Protein AF-A0A554IQ66-F1 (afdb_monomer)

Foldseek 3Di:
DPPPPDDLLVLLCVLLVPDPVLCVVLVADPVLSSLLLVLLCVVVVNDSVVSNVQQCFQDVLVVRDHVSVCVSNSNSVVSNVSSVVCVVVPD

Radius of gyration: 13.07 Å; Cα contacts (8 Å, |Δi|>4): 88; chains: 1; bounding box: 38×22×33 Å

Solvent-accessible surface area (backbone atoms only — not comparable to full-atom values): 5220 Å² total; per-residue (Å²): 130,88,74,80,75,68,56,64,63,60,52,46,31,58,74,70,64,60,47,73,68,52,31,63,74,42,69,40,56,67,68,59,52,51,50,45,48,51,48,45,22,60,77,41,81,61,38,54,68,61,29,46,55,52,32,69,34,61,30,76,94,51,79,57,38,20,56,48,59,34,43,72,71,42,36,43,70,55,53,44,53,53,54,51,57,47,49,74,76,77,106

Sequence (91 aa):
MSESSAEPIAQVEAALTIDDRFLEVTGTPRALVRDCIRRALLCHDGNVAETIAWMESPNRSLDDVSPSSLIHRGAAQLLLRTLHAQEEIYG

Mean predicted aligned error: 5.16 Å

Secondary structure (DSSP, 8-state):
-------HHHHHHHHTT--HHHHHHHT--HHHHHHHHHHHHHHTTT-HHHHHHHHHS-BGGGTTB-HHHHHHTT-HHHHHHHHHHHHHHH-

pLDDT: mean 87.15, std 11.19, range [40.34, 96.88]

Structure (mmCIF, N/CA/C/O backbone):
data_AF-A0A554IQ66-F1
#
_entry.id   AF-A0A554IQ66-F1
#
loop_
_atom_site.group_PDB
_atom_site.id
_atom_site.type_symbol
_atom_site.label_atom_id
_atom_site.label_alt_id
_atom_site.label_comp_id
_atom_site.label_asym_id
_atom_site.label_entity_id
_atom_site.label_seq_id
_atom_site.pdbx_PDB_ins_code
_atom_site.Cartn_x
_atom_site.Cartn_y
_atom_site.Cartn_z
_atom_site.occupancy
_atom_site.B_iso_or_equiv
_atom_site.auth_seq_id
_atom_site.auth_comp_id
_atom_site.auth_asym_id
_atom_site.auth_atom_id
_atom_site.pdbx_PDB_model_num
ATOM 1 N N . MET A 1 1 ? 28.203 0.844 18.259 1.00 40.34 1 MET A N 1
ATOM 2 C CA . MET A 1 1 ? 26.918 1.553 18.396 1.00 40.34 1 MET A CA 1
ATOM 3 C C . MET A 1 1 ? 25.857 0.562 17.976 1.00 40.34 1 MET A C 1
ATOM 5 O O . MET A 1 1 ? 25.925 0.099 16.848 1.00 40.34 1 MET A O 1
ATOM 9 N N . SER A 1 2 ? 25.003 0.119 18.897 1.00 49.00 2 SER A N 1
ATOM 10 C CA . SER A 1 2 ? 23.913 -0.796 18.551 1.00 49.00 2 SER A CA 1
ATOM 11 C C . SER A 1 2 ? 22.852 0.023 17.835 1.00 49.00 2 SER A C 1
ATOM 13 O O . SER A 1 2 ? 22.050 0.697 18.475 1.00 49.00 2 SER A O 1
ATOM 15 N N . GLU A 1 3 ? 22.930 0.051 16.510 1.00 49.03 3 GLU A N 1
ATOM 16 C CA . GLU A 1 3 ? 21.893 0.635 15.676 1.00 49.03 3 GLU A CA 1
ATOM 17 C C . GLU A 1 3 ? 20.655 -0.239 15.867 1.00 49.03 3 GLU A C 1
ATOM 19 O O . GLU A 1 3 ? 20.617 -1.400 15.456 1.00 49.03 3 GLU A O 1
ATOM 24 N N . SER A 1 4 ? 19.680 0.276 16.614 1.00 52.50 4 SER A N 1
ATOM 25 C CA . SER A 1 4 ? 18.366 -0.341 16.722 1.00 52.50 4 SER A CA 1
ATOM 26 C C . SER A 1 4 ? 17.720 -0.238 15.347 1.00 52.50 4 SER A C 1
ATOM 28 O O . SER A 1 4 ? 17.015 0.726 15.060 1.00 52.50 4 SER A O 1
ATOM 30 N N . SER A 1 5 ? 18.015 -1.200 14.475 1.00 57.47 5 SER A N 1
ATOM 31 C CA . SER A 1 5 ? 17.359 -1.331 13.183 1.00 57.47 5 SER A CA 1
ATOM 32 C C . SER A 1 5 ? 15.902 -1.681 13.463 1.00 57.47 5 SER A C 1
ATOM 34 O O . SER A 1 5 ? 15.574 -2.814 13.814 1.00 57.47 5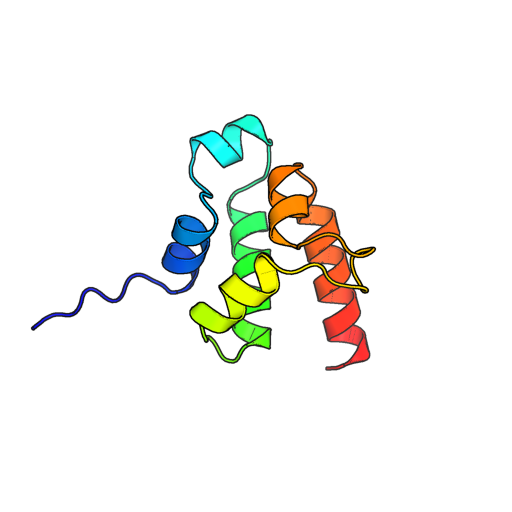 SER A O 1
ATOM 36 N N . ALA A 1 6 ? 15.028 -0.676 13.422 1.00 67.12 6 ALA A N 1
ATOM 37 C CA . ALA A 1 6 ? 13.596 -0.917 13.432 1.00 67.12 6 ALA A CA 1
ATOM 38 C C . ALA A 1 6 ? 13.258 -1.853 12.262 1.00 67.12 6 ALA A C 1
ATOM 40 O O . ALA A 1 6 ? 13.797 -1.690 11.166 1.00 67.12 6 ALA A O 1
ATOM 41 N N . GLU A 1 7 ? 12.378 -2.832 12.479 1.00 91.44 7 GLU A N 1
ATOM 42 C CA . GLU A 1 7 ? 11.918 -3.729 11.414 1.00 91.44 7 GLU A CA 1
ATOM 43 C C . GLU A 1 7 ? 11.444 -2.898 10.198 1.00 91.44 7 GLU A C 1
ATOM 45 O O . GLU A 1 7 ? 10.692 -1.940 10.398 1.00 91.44 7 GLU A O 1
ATOM 50 N N . PRO A 1 8 ? 11.834 -3.229 8.948 1.00 94.06 8 PRO A N 1
ATOM 51 C CA . PRO A 1 8 ? 11.470 -2.453 7.755 1.00 94.06 8 PRO A CA 1
ATOM 52 C C . PRO A 1 8 ? 9.970 -2.162 7.632 1.00 94.06 8 PRO A C 1
ATOM 54 O O . PRO A 1 8 ? 9.581 -1.055 7.273 1.00 94.06 8 PRO A O 1
ATOM 57 N N . ILE A 1 9 ? 9.119 -3.122 8.011 1.00 95.31 9 ILE A N 1
ATOM 58 C CA . ILE A 1 9 ? 7.662 -2.939 8.036 1.00 95.31 9 ILE A CA 1
ATOM 59 C C .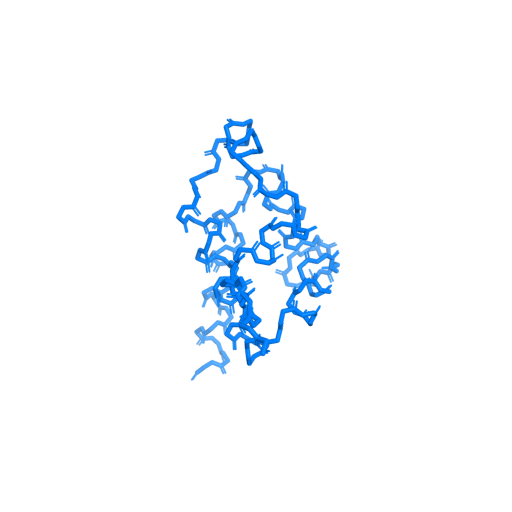 ILE A 1 9 ? 7.269 -1.806 8.991 1.00 95.31 9 ILE A C 1
ATOM 61 O O . ILE A 1 9 ? 6.490 -0.940 8.607 1.00 95.31 9 ILE A O 1
ATOM 65 N N . ALA A 1 10 ? 7.836 -1.771 10.201 1.00 93.44 10 ALA A N 1
ATOM 66 C CA . ALA A 1 10 ? 7.530 -0.745 11.195 1.00 93.44 10 ALA A CA 1
ATOM 67 C C . ALA A 1 10 ? 7.990 0.653 10.742 1.00 93.44 10 ALA A C 1
ATOM 69 O O . ALA A 1 10 ? 7.334 1.645 11.050 1.00 93.44 10 ALA A O 1
ATOM 70 N N . GLN A 1 11 ? 9.086 0.738 9.975 1.00 95.31 11 GLN A N 1
ATOM 71 C CA . GLN A 1 11 ? 9.544 1.996 9.376 1.00 95.31 11 GLN A CA 1
ATOM 72 C C . GLN A 1 11 ? 8.554 2.517 8.325 1.00 95.31 11 GLN A C 1
ATOM 74 O O . GLN A 1 11 ? 8.225 3.702 8.333 1.00 95.31 11 GLN A O 1
ATOM 79 N N . VAL A 1 12 ? 8.040 1.638 7.457 1.00 95.69 12 VAL A N 1
ATOM 80 C CA . VAL A 1 12 ? 7.019 2.005 6.462 1.00 95.69 12 VAL A CA 1
ATOM 81 C C . VAL A 1 12 ? 5.696 2.371 7.143 1.00 95.69 12 VAL A C 1
ATOM 83 O O . VAL A 1 12 ? 5.098 3.382 6.789 1.00 95.69 12 VAL A O 1
ATOM 86 N N . GLU A 1 13 ? 5.249 1.603 8.145 1.00 94.69 13 GLU A N 1
ATOM 87 C CA . GLU A 1 13 ? 4.047 1.924 8.935 1.00 94.69 13 GLU A CA 1
ATOM 88 C C . GLU A 1 13 ? 4.157 3.319 9.568 1.00 94.69 13 GLU A C 1
ATOM 90 O O . GLU A 1 13 ? 3.237 4.127 9.440 1.00 94.69 13 GLU A O 1
ATOM 95 N N . ALA A 1 14 ? 5.300 3.632 10.188 1.00 93.12 14 ALA A N 1
ATOM 96 C CA . ALA A 1 14 ? 5.549 4.939 10.787 1.00 93.12 14 ALA A CA 1
ATOM 97 C C . ALA A 1 14 ? 5.555 6.069 9.746 1.00 93.12 14 ALA A C 1
ATOM 99 O O . ALA A 1 14 ? 4.923 7.101 9.966 1.00 93.12 14 ALA A O 1
ATOM 100 N N . ALA A 1 15 ? 6.223 5.870 8.605 1.00 93.38 15 ALA A N 1
ATOM 101 C CA . ALA A 1 15 ? 6.276 6.861 7.530 1.00 93.38 15 ALA A CA 1
ATOM 102 C C 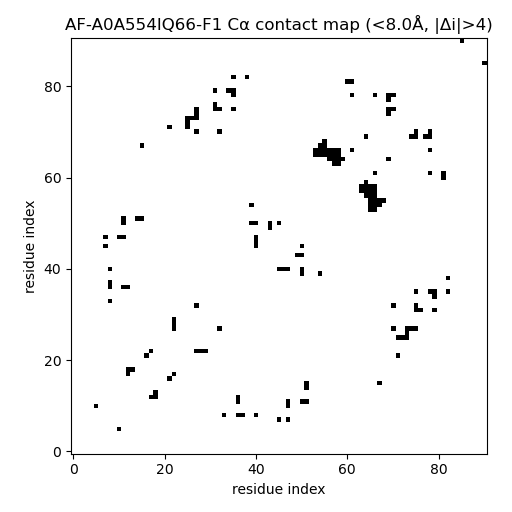. ALA A 1 15 ? 4.886 7.161 6.950 1.00 93.38 15 ALA A C 1
ATOM 104 O O . ALA A 1 15 ? 4.546 8.315 6.709 1.00 93.38 15 ALA A O 1
ATOM 105 N N . LEU A 1 16 ? 4.052 6.132 6.799 1.00 91.56 16 LEU A N 1
ATOM 106 C CA . LEU A 1 16 ? 2.696 6.259 6.271 1.00 91.56 16 LEU A CA 1
ATOM 107 C C . LEU A 1 16 ? 1.657 6.637 7.341 1.00 91.56 16 LEU A C 1
ATOM 109 O O . LEU A 1 16 ? 0.468 6.641 7.041 1.00 91.56 16 LEU A O 1
ATOM 113 N N . THR A 1 17 ? 2.079 6.960 8.571 1.00 92.62 17 THR A N 1
ATOM 114 C CA . THR A 1 17 ? 1.190 7.329 9.694 1.00 92.62 17 THR A CA 1
ATOM 115 C C . THR A 1 17 ? 0.135 6.248 10.010 1.00 92.62 17 THR A C 1
ATOM 117 O O . THR A 1 17 ? -1.015 6.530 10.341 1.00 92.62 17 THR A O 1
ATOM 120 N N . ILE A 1 18 ? 0.525 4.975 9.906 1.00 90.44 18 ILE A N 1
ATOM 121 C CA . ILE A 1 18 ? -0.324 3.812 10.193 1.00 90.44 18 ILE A CA 1
ATOM 122 C C . ILE A 1 18 ? -0.115 3.414 11.661 1.00 90.44 18 ILE A C 1
ATOM 124 O O . ILE A 1 18 ? 0.740 2.592 11.989 1.00 90.44 18 ILE A O 1
ATOM 128 N N . ASP A 1 19 ? -0.907 3.995 12.560 1.00 92.12 19 ASP A N 1
ATOM 129 C CA . ASP A 1 19 ? -0.908 3.683 13.996 1.00 92.12 19 ASP A CA 1
ATOM 130 C C . ASP A 1 19 ? -2.177 2.917 14.443 1.00 92.12 19 ASP A C 1
ATOM 132 O O . ASP A 1 19 ? -3.036 2.562 13.635 1.00 92.12 19 ASP A O 1
ATOM 136 N N . ASP A 1 20 ? -2.290 2.584 15.735 1.00 91.62 20 ASP A N 1
ATOM 137 C CA . ASP A 1 20 ? -3.461 1.858 16.267 1.00 91.62 20 ASP A CA 1
ATOM 138 C C . ASP A 1 20 ? -4.769 2.635 16.060 1.00 91.62 20 ASP A C 1
ATOM 140 O O . ASP A 1 20 ? -5.795 2.044 15.716 1.00 91.62 20 ASP A O 1
ATOM 144 N N . ARG A 1 21 ? -4.725 3.965 16.207 1.00 90.88 21 ARG A N 1
ATOM 145 C CA . ARG A 1 21 ? -5.887 4.840 16.031 1.00 90.88 21 ARG A CA 1
ATOM 146 C C . ARG A 1 21 ? -6.334 4.855 14.572 1.00 90.88 21 ARG A C 1
ATOM 148 O O . ARG A 1 21 ? -7.532 4.816 14.298 1.00 90.88 21 ARG A O 1
ATOM 155 N N . PHE A 1 22 ? -5.390 4.891 13.636 1.00 89.81 22 PHE A N 1
ATOM 156 C CA . PHE A 1 22 ? -5.653 4.766 12.207 1.00 89.81 22 PHE A CA 1
ATOM 157 C C . PHE A 1 22 ? -6.393 3.459 11.871 1.00 89.81 22 PHE A C 1
ATOM 159 O O . PHE A 1 22 ? -7.401 3.464 11.156 1.00 89.81 22 PHE A O 1
ATOM 166 N N . LEU A 1 23 ? -5.917 2.331 12.404 1.00 88.44 23 LEU A N 1
ATOM 167 C CA . LEU A 1 23 ? -6.515 1.019 12.150 1.00 88.44 23 LEU A CA 1
ATOM 168 C C . LEU A 1 23 ? -7.912 0.893 12.768 1.00 88.44 23 LEU A C 1
ATOM 170 O O . LEU A 1 23 ? -8.804 0.325 12.140 1.00 88.44 23 LEU A O 1
ATOM 174 N N . GLU A 1 24 ? -8.122 1.468 13.955 1.00 89.88 24 GLU A N 1
ATOM 175 C CA . GLU A 1 24 ? -9.432 1.526 14.610 1.00 89.88 24 GLU A CA 1
ATOM 176 C C . GLU A 1 24 ? -10.442 2.344 13.789 1.00 89.88 24 GLU A C 1
ATOM 178 O O . GLU A 1 24 ? -11.548 1.873 13.530 1.00 89.88 24 GLU A O 1
ATOM 183 N N . VAL A 1 25 ? -10.051 3.534 13.313 1.00 87.69 25 VAL A N 1
ATOM 184 C CA . VAL A 1 25 ? -10.925 4.421 12.521 1.00 87.69 25 VAL A CA 1
ATOM 185 C C . VAL A 1 25 ? -11.285 3.809 11.170 1.00 87.69 25 VAL A C 1
ATOM 187 O O . VAL A 1 25 ? -12.433 3.893 10.739 1.00 87.69 25 VAL A O 1
ATOM 190 N N . THR A 1 26 ? -10.314 3.205 10.483 1.00 84.25 26 THR A N 1
ATOM 191 C CA . THR A 1 26 ? -10.552 2.609 9.160 1.00 84.25 26 THR A CA 1
ATOM 192 C C . THR A 1 26 ? -11.193 1.224 9.227 1.00 84.25 26 THR A C 1
ATOM 194 O O . THR A 1 26 ? -11.664 0.726 8.206 1.00 84.25 26 THR A O 1
ATOM 197 N N . GLY A 1 27 ? -11.194 0.575 10.397 1.00 84.94 27 GLY A N 1
ATOM 198 C CA . GLY A 1 27 ? -11.605 -0.821 10.550 1.00 84.94 27 GLY A CA 1
ATOM 199 C C . GLY A 1 27 ? -10.685 -1.812 9.826 1.00 84.94 27 GLY A C 1
ATOM 200 O O . GLY A 1 27 ? -11.060 -2.970 9.625 1.00 84.94 27 GLY A O 1
ATOM 201 N N . THR A 1 28 ? -9.493 -1.379 9.404 1.00 88.38 28 THR A N 1
ATOM 202 C CA . THR A 1 28 ? -8.566 -2.215 8.636 1.00 88.38 28 THR A CA 1
ATOM 203 C C . THR A 1 28 ? -7.754 -3.106 9.579 1.00 88.38 28 THR A C 1
ATOM 205 O O . THR A 1 28 ? -7.077 -2.589 10.468 1.00 88.38 28 THR A O 1
ATOM 208 N N . PRO A 1 29 ? -7.730 -4.440 9.397 1.00 90.56 29 PRO A N 1
ATOM 209 C CA . PRO A 1 29 ? -6.902 -5.309 10.229 1.00 90.56 29 PRO A CA 1
ATOM 210 C C . PRO A 1 29 ? -5.406 -5.008 10.063 1.00 90.56 29 PRO A C 1
ATOM 212 O O . PRO A 1 29 ? -4.910 -4.966 8.936 1.00 90.56 29 PRO A O 1
ATOM 215 N N . ARG A 1 30 ? -4.649 -4.904 11.169 1.00 91.62 30 ARG A N 1
ATOM 216 C CA . ARG A 1 30 ? -3.183 -4.700 11.124 1.00 91.62 30 ARG A CA 1
ATOM 217 C C . ARG A 1 30 ? -2.473 -5.735 10.253 1.00 91.62 30 ARG A C 1
ATOM 219 O O . ARG A 1 30 ? -1.582 -5.386 9.488 1.00 91.62 30 ARG A O 1
ATOM 226 N N . ALA A 1 31 ? -2.881 -7.000 10.360 1.00 91.38 31 ALA A N 1
ATOM 227 C CA . ALA A 1 31 ? -2.304 -8.089 9.576 1.00 91.38 31 ALA A CA 1
ATOM 228 C C . ALA A 1 31 ? -2.396 -7.816 8.066 1.00 91.38 31 ALA A C 1
ATOM 230 O O . ALA A 1 31 ? -1.406 -7.950 7.359 1.00 91.38 31 ALA A O 1
ATOM 231 N N . LEU A 1 32 ? -3.548 -7.327 7.600 1.00 90.06 32 LEU A N 1
ATOM 232 C CA . LEU A 1 32 ? -3.768 -7.000 6.195 1.00 90.06 32 LEU A CA 1
ATOM 233 C C . LEU A 1 32 ? -2.861 -5.857 5.720 1.00 90.06 32 LEU A C 1
ATOM 235 O O . LEU A 1 32 ? -2.277 -5.938 4.644 1.00 90.06 32 LEU A O 1
ATOM 239 N N . VAL A 1 33 ? -2.724 -4.800 6.522 1.00 91.25 33 VAL A N 1
ATOM 240 C CA . VAL A 1 33 ? -1.851 -3.667 6.183 1.00 91.25 33 VAL A CA 1
ATOM 241 C C . VAL A 1 33 ? -0.386 -4.100 6.129 1.00 91.25 33 VAL A C 1
ATOM 243 O O . VAL A 1 33 ? 0.313 -3.784 5.167 1.00 91.25 33 VAL A O 1
ATOM 246 N N . ARG A 1 34 ? 0.065 -4.886 7.113 1.00 94.00 34 ARG A N 1
ATOM 247 C CA . ARG A 1 34 ? 1.431 -5.427 7.142 1.00 94.00 34 ARG A CA 1
ATOM 248 C C . ARG A 1 34 ? 1.703 -6.381 5.984 1.00 94.00 34 ARG A C 1
ATOM 250 O O . ARG A 1 34 ? 2.825 -6.397 5.492 1.00 94.00 34 ARG A O 1
ATOM 257 N N . ASP A 1 35 ? 0.708 -7.130 5.517 1.00 93.62 35 ASP A N 1
ATOM 258 C CA . ASP A 1 35 ? 0.841 -7.972 4.325 1.00 93.62 35 ASP A CA 1
ATOM 259 C C . ASP A 1 35 ? 1.013 -7.131 3.051 1.00 93.62 35 ASP A C 1
ATOM 261 O O . ASP A 1 35 ? 1.907 -7.422 2.256 1.00 93.62 35 ASP A O 1
ATOM 265 N N . CYS A 1 36 ? 0.240 -6.050 2.884 1.00 92.38 36 CYS A N 1
ATOM 266 C CA . CYS A 1 36 ? 0.440 -5.096 1.786 1.00 92.38 36 CYS A CA 1
ATOM 267 C C . CYS A 1 36 ? 1.848 -4.482 1.818 1.00 92.38 36 CYS A C 1
ATOM 269 O O . CYS A 1 36 ? 2.534 -4.459 0.798 1.00 92.38 36 CYS A O 1
ATOM 271 N N . ILE A 1 37 ? 2.298 -4.023 2.991 1.00 94.12 37 ILE A N 1
ATOM 272 C CA . ILE A 1 37 ? 3.631 -3.427 3.167 1.00 94.12 37 ILE A CA 1
ATOM 273 C C . ILE A 1 37 ? 4.729 -4.451 2.880 1.00 94.12 37 ILE A C 1
ATOM 275 O O . ILE A 1 37 ? 5.686 -4.139 2.179 1.00 94.12 37 ILE A O 1
ATOM 279 N N . ARG A 1 38 ? 4.596 -5.683 3.387 1.00 93.94 38 ARG A N 1
ATOM 280 C CA . ARG A 1 38 ? 5.577 -6.748 3.151 1.00 93.94 38 ARG A CA 1
ATOM 281 C C . ARG A 1 38 ? 5.737 -7.031 1.663 1.00 93.94 38 ARG A C 1
ATOM 283 O O . ARG A 1 38 ? 6.859 -7.195 1.206 1.00 93.94 38 ARG A O 1
ATOM 290 N N . ARG A 1 39 ? 4.638 -7.065 0.911 1.00 91.19 39 ARG A N 1
ATOM 291 C CA . ARG A 1 39 ? 4.688 -7.243 -0.543 1.00 91.19 39 ARG A CA 1
ATOM 292 C C . ARG A 1 39 ? 5.353 -6.096 -1.265 1.00 91.19 39 ARG A C 1
ATOM 294 O O . ARG A 1 39 ? 6.231 -6.342 -2.077 1.00 91.19 39 ARG A O 1
ATOM 301 N N . ALA A 1 40 ? 4.970 -4.866 -0.939 1.00 91.50 40 ALA A N 1
ATOM 302 C CA . ALA A 1 40 ? 5.606 -3.697 -1.527 1.00 91.50 40 ALA A CA 1
ATOM 303 C C . ALA A 1 40 ? 7.122 -3.727 -1.261 1.00 91.50 40 ALA A C 1
ATOM 305 O O . ALA A 1 40 ? 7.906 -3.588 -2.190 1.00 91.50 40 ALA A O 1
ATOM 306 N N . LEU A 1 41 ? 7.537 -4.053 -0.030 1.00 93.25 41 LEU A N 1
ATOM 307 C CA . LEU A 1 41 ? 8.948 -4.258 0.305 1.00 93.25 41 LEU A CA 1
ATOM 308 C C . LEU A 1 41 ? 9.602 -5.347 -0.554 1.00 93.25 41 LEU A C 1
ATOM 310 O O . LEU A 1 41 ? 10.709 -5.133 -1.032 1.00 93.25 41 LEU A O 1
ATOM 314 N N . LEU A 1 42 ? 8.948 -6.492 -0.775 1.00 91.69 42 LEU A N 1
ATOM 315 C CA . LEU A 1 42 ? 9.482 -7.550 -1.643 1.00 91.69 42 LEU A CA 1
ATOM 316 C C . LEU A 1 42 ? 9.650 -7.082 -3.096 1.00 91.69 42 LEU A C 1
ATOM 318 O O . LEU A 1 42 ? 10.664 -7.394 -3.707 1.00 91.69 42 LEU A O 1
ATOM 322 N N . CYS A 1 43 ? 8.708 -6.301 -3.631 1.00 89.56 43 CYS A N 1
ATOM 323 C CA . CYS A 1 43 ? 8.803 -5.728 -4.978 1.00 89.56 43 CYS A CA 1
ATOM 324 C C . CYS A 1 43 ? 9.948 -4.711 -5.137 1.00 89.56 43 CYS A C 1
ATOM 326 O O . CYS A 1 43 ? 10.342 -4.418 -6.263 1.00 89.56 43 CYS A O 1
ATOM 328 N N . HIS A 1 44 ? 10.460 -4.172 -4.029 1.00 92.06 44 HIS A N 1
ATOM 329 C CA . HIS A 1 44 ? 11.531 -3.174 -3.990 1.00 92.06 44 HIS A CA 1
ATOM 330 C C . HIS A 1 44 ? 12.794 -3.699 -3.286 1.00 92.06 44 HIS A C 1
ATOM 332 O O . HIS A 1 44 ? 13.525 -2.921 -2.677 1.00 92.06 44 HIS A O 1
ATOM 338 N N . ASP A 1 45 ? 13.034 -5.016 -3.297 1.00 93.00 45 ASP A N 1
ATOM 339 C CA . ASP A 1 45 ? 14.226 -5.657 -2.712 1.00 93.00 45 ASP A CA 1
ATOM 340 C C . ASP A 1 45 ? 14.490 -5.292 -1.231 1.00 93.00 45 ASP A C 1
ATOM 342 O O . ASP A 1 45 ? 15.623 -5.248 -0.751 1.00 93.00 45 ASP A O 1
ATOM 346 N N . GLY A 1 46 ? 13.426 -5.007 -0.477 1.00 92.38 46 GLY A N 1
ATOM 347 C CA . GLY A 1 46 ? 13.4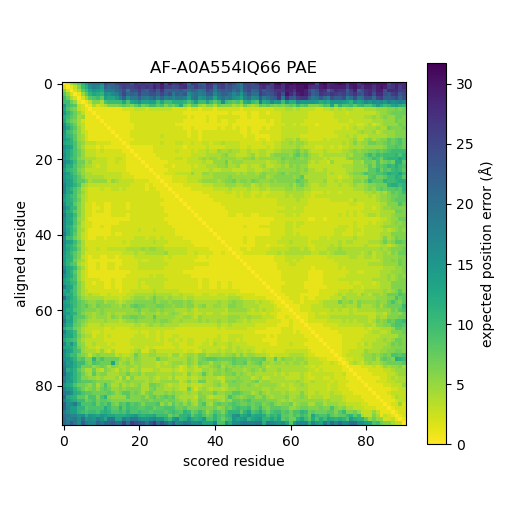80 -4.577 0.921 1.00 92.38 46 GLY A CA 1
ATOM 348 C C . GLY A 1 46 ? 13.862 -3.106 1.128 1.00 92.38 46 GLY A C 1
ATOM 349 O O . GLY A 1 46 ? 14.024 -2.682 2.275 1.00 92.38 46 GLY A O 1
ATOM 350 N N . ASN A 1 47 ? 13.990 -2.310 0.062 1.00 96.12 47 ASN A N 1
ATOM 351 C CA . ASN A 1 47 ? 14.309 -0.888 0.142 1.00 96.12 47 ASN A CA 1
ATOM 352 C C . ASN A 1 47 ? 13.115 -0.086 0.686 1.00 96.12 47 ASN A C 1
ATOM 354 O O . ASN A 1 47 ? 12.118 0.158 0.001 1.00 96.12 47 ASN A O 1
ATOM 358 N N . VAL A 1 48 ? 13.237 0.356 1.939 1.00 95.94 48 VAL A N 1
ATOM 359 C CA . VAL A 1 48 ? 12.202 1.116 2.655 1.00 95.94 48 VAL A CA 1
ATOM 360 C C . VAL A 1 48 ? 11.882 2.444 1.965 1.00 95.94 48 VAL A C 1
ATOM 362 O O . VAL A 1 48 ? 10.710 2.785 1.832 1.00 95.94 48 VAL A O 1
ATOM 365 N N . ALA A 1 49 ? 12.894 3.185 1.509 1.00 95.75 49 ALA A N 1
ATOM 366 C CA . ALA A 1 49 ? 12.696 4.510 0.923 1.00 95.75 49 ALA A CA 1
ATOM 367 C C . ALA A 1 49 ? 11.949 4.428 -0.416 1.00 95.75 49 ALA A C 1
ATOM 369 O O . ALA A 1 49 ? 11.001 5.178 -0.643 1.00 95.75 49 ALA A O 1
ATOM 370 N N . GLU A 1 50 ? 12.331 3.477 -1.271 1.00 96.88 50 GLU A N 1
ATOM 371 C CA . GLU A 1 50 ? 11.633 3.217 -2.535 1.0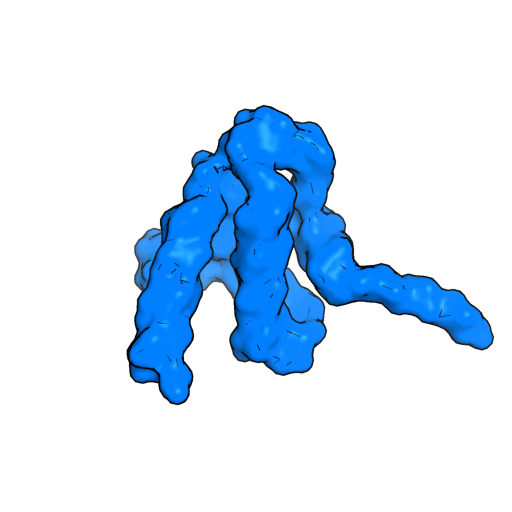0 96.88 50 GLU A CA 1
ATOM 372 C C . GLU A 1 50 ? 10.213 2.700 -2.302 1.00 96.88 50 GLU A C 1
ATOM 374 O O . GLU A 1 50 ? 9.280 3.148 -2.967 1.00 96.88 50 GLU A O 1
ATOM 379 N N . THR A 1 51 ? 10.029 1.835 -1.301 1.00 96.62 51 THR A N 1
ATOM 380 C CA . THR A 1 51 ? 8.703 1.339 -0.918 1.00 96.62 51 THR A CA 1
ATOM 381 C C . THR A 1 51 ? 7.784 2.475 -0.481 1.00 96.62 51 THR A C 1
ATOM 383 O O . THR A 1 51 ? 6.648 2.546 -0.940 1.00 96.62 51 THR A O 1
ATOM 386 N N . ILE A 1 52 ? 8.252 3.386 0.378 1.00 96.81 52 ILE A N 1
ATOM 387 C CA . ILE A 1 52 ? 7.462 4.547 0.813 1.00 96.81 52 ILE A CA 1
ATOM 388 C C . ILE A 1 52 ? 7.123 5.430 -0.390 1.00 96.81 52 ILE A C 1
ATOM 390 O O . ILE A 1 52 ? 5.951 5.738 -0.603 1.00 96.81 52 ILE A O 1
ATOM 394 N N . ALA A 1 53 ? 8.117 5.762 -1.220 1.00 96.19 53 ALA A N 1
ATOM 395 C CA . ALA A 1 53 ? 7.912 6.594 -2.401 1.00 96.19 53 ALA A CA 1
ATOM 396 C C . ALA A 1 53 ? 6.866 5.993 -3.355 1.00 96.19 53 ALA A C 1
ATOM 398 O O . ALA A 1 53 ? 5.998 6.710 -3.857 1.00 96.19 53 ALA A O 1
ATOM 399 N N . TRP A 1 54 ? 6.899 4.677 -3.575 1.00 95.06 54 TRP A N 1
ATOM 400 C CA . TRP A 1 54 ? 5.897 3.980 -4.377 1.00 95.06 54 TRP A CA 1
ATOM 401 C C . TRP A 1 54 ? 4.516 3.971 -3.707 1.00 95.06 54 TRP A C 1
ATOM 403 O O . TRP A 1 54 ? 3.516 4.249 -4.366 1.00 95.06 54 TRP A O 1
ATOM 413 N N . MET A 1 55 ? 4.449 3.715 -2.397 1.00 95.00 55 MET A N 1
ATOM 414 C CA . MET A 1 55 ? 3.196 3.695 -1.632 1.00 95.00 55 MET A CA 1
ATOM 415 C C . MET A 1 55 ? 2.489 5.056 -1.631 1.00 95.00 55 MET A C 1
ATOM 417 O O . MET A 1 55 ? 1.260 5.106 -1.585 1.00 95.00 55 MET A O 1
ATOM 421 N N . GLU A 1 56 ? 3.237 6.155 -1.686 1.00 95.62 56 GLU A N 1
ATOM 422 C CA . GLU A 1 56 ? 2.705 7.521 -1.734 1.00 95.62 56 GLU A CA 1
ATOM 423 C C . GLU A 1 56 ? 2.383 8.000 -3.154 1.00 95.62 56 GLU A C 1
ATOM 425 O O . GLU A 1 56 ? 1.576 8.915 -3.329 1.00 95.62 56 GLU A O 1
ATOM 430 N N . SER A 1 57 ? 2.954 7.360 -4.174 1.00 95.25 57 SER A N 1
ATOM 431 C CA . SER A 1 57 ? 2.775 7.761 -5.567 1.00 95.25 57 SER A CA 1
ATOM 432 C C . SER A 1 57 ? 1.504 7.164 -6.189 1.00 95.25 57 SER A C 1
ATOM 434 O O . SER A 1 57 ? 1.197 5.989 -5.973 1.00 95.25 57 SER A O 1
ATOM 436 N N . PRO A 1 58 ? 0.761 7.935 -7.006 1.00 93.75 58 PRO A N 1
ATOM 437 C CA . PRO A 1 58 ? -0.278 7.407 -7.886 1.00 93.75 58 PRO A CA 1
ATOM 438 C C . PRO A 1 58 ? 0.216 6.231 -8.733 1.00 93.75 58 PRO A C 1
ATOM 440 O O . PRO A 1 58 ? 1.291 6.300 -9.331 1.00 93.75 58 PRO A O 1
ATOM 443 N N . ASN A 1 59 ? -0.583 5.167 -8.828 1.00 87.75 59 ASN A N 1
ATOM 444 C CA . ASN A 1 59 ? -0.261 4.007 -9.652 1.00 87.75 59 ASN A CA 1
ATOM 445 C C . ASN A 1 59 ? -1.372 3.754 -10.675 1.00 87.75 59 ASN A C 1
ATOM 447 O O . ASN A 1 59 ? -2.529 3.569 -10.308 1.00 87.75 59 ASN A O 1
ATOM 451 N N . ARG A 1 60 ? -1.012 3.659 -11.960 1.00 86.75 60 ARG A N 1
ATOM 452 C CA . ARG A 1 60 ? -1.962 3.367 -13.050 1.00 86.75 60 ARG A CA 1
ATOM 453 C C . ARG A 1 60 ? -2.728 2.060 -12.862 1.00 86.75 60 ARG A C 1
ATOM 455 O O . ARG A 1 60 ? -3.875 1.949 -13.273 1.00 86.75 60 ARG A O 1
ATOM 462 N N . SER A 1 61 ? -2.108 1.077 -12.218 1.00 84.69 61 SER A N 1
ATOM 463 C CA . SER A 1 61 ? -2.734 -0.214 -11.900 1.00 84.69 61 SER A CA 1
ATOM 464 C C . SER A 1 61 ? -3.781 -0.106 -10.786 1.00 84.69 61 SER A C 1
ATOM 466 O O . SER A 1 61 ? -4.517 -1.055 -10.535 1.00 84.69 61 SER A O 1
ATOM 468 N N . LEU A 1 62 ? -3.835 1.044 -10.111 1.00 86.94 62 LEU A N 1
ATOM 469 C CA . LEU A 1 62 ? -4.758 1.391 -9.035 1.00 86.94 62 LEU A CA 1
ATOM 470 C C . LEU A 1 62 ? -5.618 2.607 -9.415 1.00 86.94 62 LEU A C 1
ATOM 472 O O . LEU A 1 62 ? -6.014 3.365 -8.534 1.00 86.94 62 LEU A O 1
ATOM 476 N N . ASP A 1 63 ? -5.890 2.798 -10.711 1.00 88.88 63 ASP A N 1
ATOM 477 C CA . ASP A 1 63 ? -6.704 3.914 -11.224 1.00 88.88 63 ASP A CA 1
ATOM 478 C C . ASP A 1 63 ? -6.145 5.293 -10.816 1.00 88.88 63 ASP A C 1
ATOM 480 O O . ASP A 1 63 ? -6.861 6.178 -10.355 1.00 88.88 63 ASP A O 1
ATOM 484 N N . ASP A 1 64 ? -4.816 5.437 -10.901 1.00 92.12 64 ASP A N 1
ATOM 485 C CA . ASP A 1 64 ? -4.060 6.631 -10.496 1.00 92.12 64 ASP A CA 1
ATOM 486 C C . ASP A 1 64 ? -4.263 7.038 -9.018 1.00 92.12 64 ASP A C 1
ATOM 488 O O . ASP A 1 64 ? -3.997 8.171 -8.611 1.00 92.12 64 ASP A O 1
ATOM 492 N N . VAL A 1 65 ? -4.672 6.092 -8.168 1.00 92.12 65 VAL A N 1
ATOM 493 C CA . VAL A 1 65 ? -4.700 6.249 -6.708 1.00 92.12 65 VAL A CA 1
ATOM 494 C C . VAL A 1 65 ? -3.407 5.700 -6.105 1.00 92.12 65 VAL A C 1
ATOM 496 O O . VAL A 1 65 ? -2.865 4.695 -6.571 1.00 92.12 65 VAL A O 1
ATOM 499 N N . SER A 1 66 ? -2.895 6.345 -5.052 1.00 93.81 66 SER A N 1
ATOM 500 C CA . SER A 1 66 ? -1.738 5.815 -4.327 1.00 93.81 66 SER A CA 1
ATOM 501 C C . SER A 1 66 ? -2.124 4.628 -3.426 1.00 93.81 66 SER A C 1
ATOM 503 O O . SER A 1 66 ? -3.203 4.636 -2.815 1.00 93.81 66 SER A O 1
ATOM 505 N N . PRO A 1 67 ? -1.255 3.612 -3.279 1.00 92.94 67 PRO A N 1
ATOM 506 C CA . PRO A 1 67 ? -1.460 2.512 -2.335 1.00 92.94 67 PRO A CA 1
ATOM 507 C C . PRO A 1 67 ? -1.774 2.983 -0.906 1.00 92.94 67 PRO A C 1
ATOM 509 O O . PRO A 1 67 ? -2.688 2.460 -0.261 1.00 92.94 67 PRO A O 1
ATOM 512 N N . SER A 1 68 ? -1.075 4.017 -0.426 1.00 92.06 68 SER A N 1
ATOM 513 C CA . SER A 1 68 ? -1.311 4.620 0.887 1.00 92.06 68 SER A CA 1
ATOM 514 C C . SER A 1 68 ? -2.718 5.207 0.986 1.00 92.06 68 SER A C 1
ATOM 516 O O . SER A 1 68 ? -3.403 4.967 1.978 1.00 92.06 68 SER A O 1
ATOM 518 N N . SER A 1 69 ? -3.210 5.885 -0.055 1.00 92.31 69 SER A N 1
ATOM 519 C CA . SER A 1 69 ? -4.571 6.430 -0.091 1.00 92.31 69 SER A CA 1
ATOM 520 C C . SER A 1 69 ? -5.636 5.335 -0.016 1.00 92.31 69 SER A C 1
ATOM 522 O O . SER A 1 69 ? -6.660 5.525 0.641 1.00 92.31 69 SER A O 1
ATOM 524 N N . LEU A 1 70 ? -5.413 4.179 -0.651 1.00 89.19 70 LEU A N 1
ATOM 525 C CA . LEU A 1 70 ? -6.328 3.037 -0.544 1.00 89.19 70 LEU A CA 1
ATOM 526 C C . LEU A 1 70 ? -6.362 2.477 0.876 1.00 89.19 70 LEU A C 1
ATOM 528 O O . LEU A 1 70 ? -7.446 2.232 1.405 1.00 89.19 70 LEU A O 1
ATOM 532 N N . ILE A 1 71 ? -5.201 2.330 1.518 1.00 89.38 71 ILE A N 1
ATOM 533 C CA . ILE A 1 71 ? -5.121 1.925 2.926 1.00 89.38 71 ILE A CA 1
ATOM 534 C C . ILE A 1 71 ? -5.884 2.930 3.798 1.00 89.38 71 ILE A C 1
ATOM 536 O O . ILE A 1 71 ? -6.744 2.525 4.578 1.00 89.38 71 ILE A O 1
ATOM 540 N N . HIS A 1 72 ? -5.679 4.234 3.587 1.00 87.12 72 HIS A N 1
ATOM 541 C CA . HIS A 1 72 ? -6.337 5.284 4.368 1.00 87.12 72 HIS A CA 1
ATOM 542 C C . HIS A 1 72 ? -7.855 5.360 4.197 1.00 87.12 72 HIS A C 1
ATOM 544 O O . HIS A 1 72 ? -8.554 5.841 5.086 1.00 87.12 72 HIS A O 1
ATOM 550 N N . ARG A 1 73 ? -8.383 4.850 3.084 1.00 87.94 73 ARG A N 1
ATOM 551 C CA . ARG A 1 73 ? -9.826 4.754 2.825 1.00 87.94 73 ARG 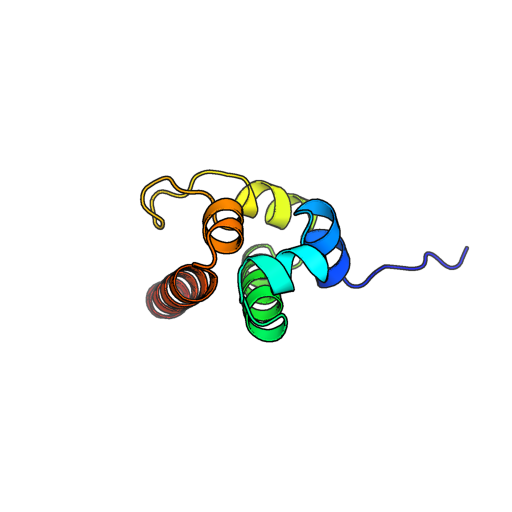A CA 1
ATOM 552 C C . ARG A 1 73 ? -10.443 3.438 3.317 1.00 87.94 73 ARG A C 1
ATOM 554 O O . ARG A 1 73 ? -11.597 3.167 3.000 1.00 87.94 73 ARG A O 1
ATOM 561 N N . GLY A 1 74 ? -9.691 2.599 4.036 1.00 83.31 74 GLY A N 1
ATOM 562 C CA . GLY A 1 74 ? -10.138 1.267 4.461 1.00 83.31 74 GLY A CA 1
ATOM 563 C C . GLY A 1 74 ? -10.186 0.236 3.325 1.00 83.31 74 GLY A C 1
ATOM 564 O O . GLY A 1 74 ? -10.748 -0.847 3.473 1.00 83.31 74 GLY A O 1
ATOM 565 N N . ALA A 1 75 ? -9.584 0.541 2.174 1.00 85.94 75 ALA A N 1
ATOM 566 C CA . ALA A 1 75 ? -9.590 -0.296 0.977 1.00 85.94 75 ALA A CA 1
ATOM 567 C C . ALA A 1 75 ? -8.324 -1.167 0.849 1.00 85.94 75 ALA A C 1
ATOM 569 O O . ALA A 1 75 ? -7.964 -1.591 -0.250 1.00 85.94 75 ALA A O 1
ATOM 570 N N . ALA A 1 76 ? -7.648 -1.492 1.956 1.00 85.38 76 ALA A N 1
ATOM 571 C CA . ALA A 1 76 ? -6.432 -2.312 1.931 1.00 85.38 76 ALA A CA 1
ATOM 572 C C . ALA A 1 76 ? -6.651 -3.708 1.306 1.00 85.38 76 ALA A C 1
ATOM 574 O O . ALA A 1 76 ? -5.744 -4.255 0.685 1.00 85.38 76 ALA A O 1
ATOM 575 N N . GLN A 1 77 ? -7.866 -4.270 1.389 1.00 84.44 77 GLN A N 1
ATOM 576 C CA . GLN A 1 77 ? -8.198 -5.544 0.731 1.00 84.44 77 GLN A CA 1
ATOM 577 C C . GLN A 1 77 ? -8.219 -5.438 -0.799 1.00 84.44 77 GLN A C 1
ATOM 579 O O . GLN A 1 77 ? -7.995 -6.437 -1.482 1.00 84.44 77 GLN A O 1
ATOM 584 N N . LEU A 1 78 ? -8.549 -4.263 -1.343 1.00 86.12 78 LEU A N 1
ATOM 585 C CA . LEU A 1 78 ? -8.491 -4.012 -2.782 1.00 86.12 78 LEU A CA 1
ATOM 586 C C . LEU A 1 78 ? -7.030 -3.944 -3.228 1.00 86.12 78 LEU A C 1
ATOM 588 O O . LEU A 1 78 ? -6.659 -4.632 -4.172 1.00 86.12 78 LEU A O 1
ATOM 592 N N . LEU A 1 79 ? -6.198 -3.207 -2.484 1.00 86.00 79 LEU A N 1
ATOM 593 C CA . LEU A 1 79 ? -4.759 -3.128 -2.734 1.00 86.00 79 LEU A CA 1
ATOM 594 C C . LEU A 1 79 ? -4.102 -4.517 -2.735 1.00 86.00 79 LEU A C 1
ATOM 596 O O . LEU A 1 79 ? -3.401 -4.852 -3.686 1.00 86.00 79 LEU A O 1
ATOM 600 N N . LEU A 1 80 ? -4.369 -5.348 -1.719 1.00 85.06 80 LEU A N 1
ATOM 601 C CA . LEU A 1 80 ? -3.788 -6.693 -1.639 1.00 85.06 80 LEU A CA 1
ATOM 602 C C . LEU A 1 80 ? -4.183 -7.565 -2.840 1.00 85.06 80 LEU A C 1
ATOM 604 O O . LEU A 1 80 ? -3.347 -8.284 -3.380 1.00 85.06 80 LEU A O 1
ATOM 608 N N . ARG A 1 81 ? -5.450 -7.489 -3.273 1.00 87.38 81 ARG A N 1
ATOM 609 C CA . ARG A 1 81 ? -5.935 -8.226 -4.448 1.00 87.38 81 ARG A CA 1
ATOM 610 C C . ARG A 1 81 ? -5.241 -7.778 -5.732 1.00 87.38 81 ARG A C 1
ATOM 612 O O . ARG A 1 81 ? -4.880 -8.633 -6.532 1.00 87.38 81 ARG A O 1
ATOM 619 N N . THR A 1 82 ? -5.019 -6.477 -5.914 1.00 85.06 82 THR A N 1
ATOM 620 C CA . THR A 1 82 ? -4.277 -5.974 -7.079 1.00 85.06 82 THR A CA 1
ATOM 621 C C . THR A 1 82 ? -2.818 -6.424 -7.059 1.00 85.06 82 THR A C 1
ATOM 623 O O . THR A 1 82 ? -2.309 -6.848 -8.091 1.00 85.06 82 THR A O 1
ATOM 626 N N . LEU A 1 83 ? -2.160 -6.391 -5.895 1.00 82.75 83 LEU A N 1
ATOM 627 C CA . LEU A 1 83 ? -0.779 -6.862 -5.749 1.00 82.75 83 LEU A CA 1
ATOM 628 C C . LEU A 1 83 ? -0.645 -8.357 -6.089 1.00 82.75 83 LEU A C 1
ATOM 630 O O . LEU A 1 83 ? 0.238 -8.719 -6.858 1.00 82.75 83 LEU A O 1
ATOM 634 N N . HIS A 1 84 ? -1.560 -9.208 -5.604 1.00 84.69 84 HIS A N 1
ATOM 635 C CA . HIS A 1 84 ? -1.610 -10.628 -5.989 1.00 84.69 84 HIS A CA 1
ATOM 636 C C . HIS A 1 84 ? -1.734 -10.828 -7.500 1.00 84.69 84 HIS A C 1
ATOM 638 O O . HIS A 1 84 ? -1.000 -11.618 -8.082 1.00 84.69 84 HIS A O 1
ATOM 644 N N . ALA A 1 85 ? -2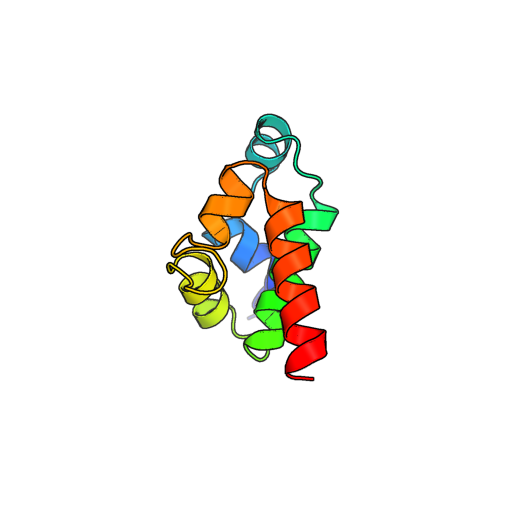.663 -10.112 -8.140 1.00 83.19 85 ALA A N 1
ATOM 645 C CA . ALA A 1 85 ? -2.889 -10.256 -9.573 1.00 83.19 85 ALA A CA 1
ATOM 646 C C . ALA A 1 85 ? -1.647 -9.867 -10.392 1.00 83.19 85 ALA A C 1
ATOM 648 O O . ALA A 1 85 ? -1.419 -10.424 -11.460 1.00 83.19 85 ALA A O 1
ATOM 649 N N . GLN A 1 86 ? -0.829 -8.930 -9.902 1.00 76.69 86 GLN A N 1
ATOM 650 C CA . GLN A 1 86 ? 0.445 -8.595 -10.538 1.00 76.69 86 GLN A CA 1
ATOM 651 C C . GLN A 1 86 ? 1.502 -9.685 -10.333 1.00 76.69 86 GLN A C 1
ATOM 653 O O . GLN A 1 86 ? 2.187 -10.030 -11.292 1.00 76.69 86 GLN A O 1
ATOM 658 N N . GLU A 1 87 ? 1.606 -10.264 -9.135 1.00 78.38 87 GLU A N 1
ATOM 659 C CA . GLU A 1 87 ? 2.503 -11.402 -8.877 1.00 78.38 87 GLU A CA 1
ATOM 660 C C . GLU A 1 87 ? 2.198 -12.583 -9.817 1.00 78.38 87 GLU A C 1
ATOM 662 O O . GLU A 1 87 ? 3.121 -13.171 -10.363 1.00 78.38 87 GLU A O 1
ATOM 667 N N . GLU A 1 88 ? 0.922 -12.885 -10.080 1.00 79.38 88 GLU A N 1
ATOM 668 C CA . GLU A 1 88 ? 0.524 -13.972 -10.994 1.00 79.38 88 GLU A CA 1
ATOM 669 C C . GLU A 1 88 ? 0.859 -13.711 -12.475 1.00 79.38 88 GLU A C 1
ATOM 671 O O . GLU A 1 88 ? 0.968 -14.656 -13.254 1.00 79.38 88 GL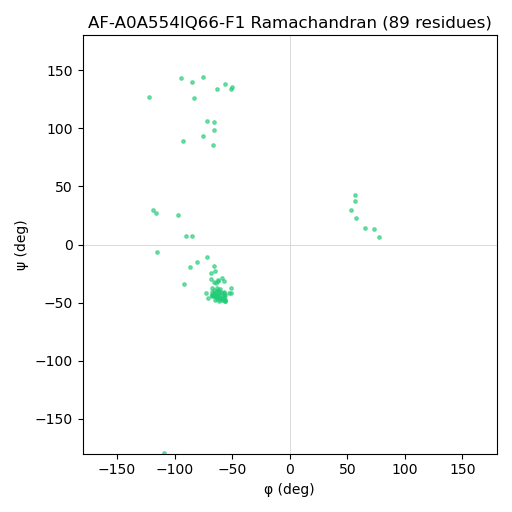U A O 1
ATOM 676 N N . ILE A 1 89 ? 0.984 -12.445 -12.891 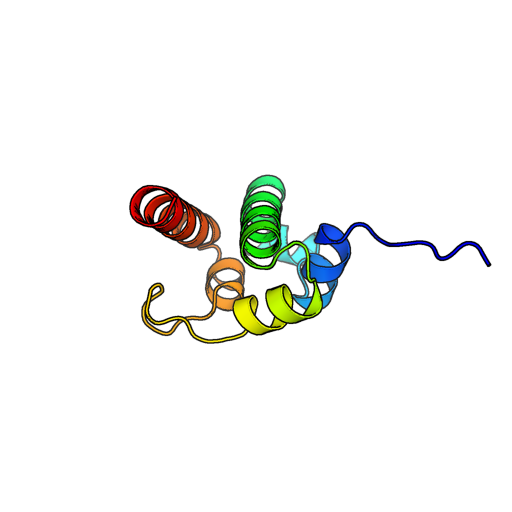1.00 72.94 89 ILE A N 1
ATOM 677 C CA . ILE A 1 89 ? 1.251 -12.065 -14.292 1.00 72.94 89 ILE A CA 1
ATOM 678 C C . ILE A 1 89 ? 2.754 -11.925 -14.562 1.00 72.94 89 ILE A C 1
ATOM 680 O O . ILE A 1 89 ? 3.201 -12.183 -15.682 1.00 72.94 89 ILE A O 1
ATOM 684 N N . TYR A 1 90 ? 3.516 -11.464 -13.569 1.00 69.94 90 TYR A N 1
ATOM 685 C CA . TYR A 1 90 ? 4.914 -11.056 -13.731 1.00 69.94 90 TYR A CA 1
ATOM 686 C C . TYR A 1 90 ? 5.918 -11.924 -12.954 1.00 69.94 90 TYR A C 1
ATOM 688 O O . TYR A 1 90 ? 7.123 -11.715 -13.115 1.00 69.94 90 TYR A O 1
ATOM 696 N N . GLY A 1 91 ? 5.445 -12.860 -12.124 1.00 58.47 91 GLY A N 1
ATOM 697 C CA . GLY A 1 91 ? 6.243 -13.903 -11.464 1.00 58.47 91 GLY A CA 1
ATOM 698 C C . GLY A 1 91 ? 6.199 -15.235 -12.201 1.00 58.47 91 GLY A C 1
ATOM 699 O O . GLY A 1 91 ? 7.153 -16.021 -12.004 1.00 58.47 91 GLY A O 1
#

Nearest PDB structures (foldseek):
  6fkg-assembly1_C  TM=5.381E-01  e=2.003E-02  Mycobacterium tuberculosis H37Rv
  8qnq-assembly1_B  TM=6.463E-01  e=1.669E-01  Pseudomonas aeruginosa PAO1
  8qnl-assembly1_D  TM=6.464E-01  e=2.074E-01  Pseudomonas aeruginosa PAO1